Protein AF-C7QBW1-F1 (afdb_monomer)

Secondary structure (DSSP, 8-state):
--HHHHHHHHHHHHHHHHHHHHHHHHHHHHHHHHHHHHHT---SHHHH-HHHHHHHHHHHHHHHHHTT--HHHHHHHHHHHHHHHHHHHHHHHHHHHHHHHHHHHHHHGGG--------------------------------------SSSSSSSTTS--PPP-

Nearest PDB structures (foldseek):
  3hgw-assembly1_D  TM=8.626E-01  e=4.747E-04  Pseudomonas aeruginosa
  2h9d-assembly2_D  TM=9.085E-01  e=1.008E-03  Pseudomonas aeruginosa PAO1
  3hgx-assembly1_B  TM=9.293E-01  e=1.379E-03  Pseudomonas aeruginosa
  3rem-assembly1_B  TM=8.664E-01  e=1.295E-03  Pseudomonas aeruginosa
  3ret-assembly1_A  TM=9.225E-01  e=1.773E-03  Pseudomonas aeruginosa

Solvent-accessible surface area (backbone atoms only — not comparable to full-atom values): 10706 Å² total; per-residue (Å²): 132,52,74,69,57,53,50,53,53,53,53,53,49,54,52,48,57,51,49,50,54,51,51,52,52,52,51,52,50,52,50,53,55,55,50,60,64,46,73,78,54,91,52,70,70,78,65,65,42,62,69,59,51,52,55,50,43,56,50,43,25,54,52,19,54,77,71,74,40,65,36,69,57,44,35,54,54,49,53,54,52,50,51,54,51,44,52,56,50,52,54,54,50,51,54,51,52,53,51,54,52,51,55,52,53,57,61,65,65,76,75,78,86,85,82,89,81,88,85,88,78,92,84,88,83,86,84,88,82,93,82,90,86,81,88,85,84,86,84,77,91,77,88,80,89,76,90,80,89,83,76,84,84,75,77,77,74,82,78,76,74,81,83,79,130

Mean predicted aligned error: 17.2 Å

Foldseek 3Di:
DDPVVVVVVVVVVVVVVVVVVVVVVVLVVVLVVLLVVLVPDLDLCVLPPPVVLVVVLVVQLVVCVVVVHHSVVSNVVSVVSSVVSSVVSVVVSVVVVVVVVVVVVVVVVVPDDDDDDDDDDDDDDDDDDDDDDDDDDDDDDDDDDDDDPPPPPPPPPPPDDDDDD

Structure (mmCIF, N/CA/C/O backbone):
data_AF-C7QBW1-F1
#
_entry.id   AF-C7QBW1-F1
#
loop_
_atom_site.group_PDB
_atom_site.id
_atom_site.type_symbol
_atom_site.label_atom_id
_atom_site.label_alt_id
_atom_site.label_comp_id
_atom_site.label_asym_id
_atom_site.label_entity_id
_atom_site.label_seq_id
_atom_site.pdbx_PDB_ins_code
_atom_site.Cartn_x
_atom_site.Cartn_y
_atom_site.Cartn_z
_atom_site.occupancy
_atom_site.B_iso_or_equiv
_atom_site.auth_seq_id
_atom_site.auth_comp_id
_atom_site.auth_asym_id
_atom_site.auth_atom_id
_atom_site.pdbx_PDB_model_num
ATOM 1 N N . MET A 1 1 ? -11.499 7.917 33.756 1.00 63.22 1 MET A N 1
ATOM 2 C CA . MET A 1 1 ? -11.485 6.743 32.867 1.00 63.22 1 MET A CA 1
ATOM 3 C C . MET A 1 1 ? -11.800 5.531 33.717 1.00 63.22 1 MET A C 1
ATOM 5 O O . MET A 1 1 ? -11.061 5.284 34.665 1.00 63.22 1 MET A O 1
ATOM 9 N N . THR A 1 2 ? -12.931 4.870 33.489 1.00 93.69 2 THR A N 1
ATOM 10 C CA . THR A 1 2 ? -13.335 3.712 34.310 1.00 93.69 2 THR A CA 1
ATOM 11 C C . THR A 1 2 ? -12.477 2.488 33.969 1.00 93.69 2 THR A C 1
ATOM 13 O O . THR A 1 2 ? -11.879 2.428 32.895 1.00 93.69 2 THR A O 1
ATOM 16 N N . GLU A 1 3 ? -12.397 1.496 34.859 1.00 88.00 3 GLU A N 1
ATOM 17 C CA . GLU A 1 3 ? -11.689 0.232 34.569 1.00 88.00 3 GLU A CA 1
ATOM 18 C C . GLU A 1 3 ? -12.270 -0.479 33.334 1.00 88.00 3 GLU A C 1
ATOM 20 O O . GLU A 1 3 ? -11.535 -1.026 32.517 1.00 88.00 3 GLU A O 1
ATOM 25 N N . GLN A 1 4 ? -13.588 -0.390 33.137 1.00 88.44 4 GLN A N 1
ATOM 26 C CA . GLN A 1 4 ? -14.275 -0.920 31.955 1.00 88.44 4 GLN A CA 1
ATOM 27 C C . GLN A 1 4 ? -13.861 -0.201 30.660 1.00 88.44 4 GLN A C 1
ATOM 29 O O . GLN A 1 4 ? -13.713 -0.829 29.615 1.00 88.44 4 GLN A O 1
ATOM 34 N N . GLU A 1 5 ? -13.648 1.115 30.720 1.00 91.31 5 GLU A N 1
ATOM 35 C CA . GLU A 1 5 ? -13.166 1.908 29.586 1.00 91.31 5 GLU A CA 1
ATOM 36 C C . GLU A 1 5 ? -11.709 1.566 29.241 1.00 91.31 5 GLU A C 1
ATOM 38 O O . GLU A 1 5 ? -11.368 1.428 28.068 1.00 91.31 5 GLU A O 1
ATOM 43 N N . GLN A 1 6 ? -10.870 1.338 30.258 1.00 91.56 6 GLN A N 1
ATOM 44 C CA . GLN A 1 6 ? -9.499 0.852 30.076 1.00 91.56 6 GLN A CA 1
ATOM 45 C C . GLN A 1 6 ? -9.459 -0.529 29.415 1.00 91.56 6 GLN A C 1
ATOM 47 O O . GLN A 1 6 ? -8.710 -0.715 28.455 1.00 91.56 6 GLN A O 1
ATOM 52 N N . ALA A 1 7 ? -10.288 -1.467 29.880 1.00 92.12 7 ALA A N 1
ATOM 53 C CA . ALA A 1 7 ? -10.386 -2.802 29.296 1.00 92.12 7 ALA A CA 1
ATOM 54 C C . ALA A 1 7 ? -10.811 -2.744 27.820 1.00 92.12 7 ALA A C 1
ATOM 56 O O . ALA A 1 7 ? -10.162 -3.339 26.964 1.00 92.12 7 ALA A O 1
ATOM 57 N N . ARG A 1 8 ? -11.820 -1.927 27.488 1.00 95.81 8 ARG A N 1
ATOM 58 C CA . ARG A 1 8 ? -12.278 -1.758 26.101 1.00 95.81 8 ARG A CA 1
ATOM 59 C C . ARG A 1 8 ? -11.190 -1.196 25.181 1.00 95.81 8 ARG A C 1
ATOM 61 O O . ARG A 1 8 ? -11.070 -1.640 24.042 1.00 95.81 8 ARG A O 1
ATOM 68 N N . ILE A 1 9 ? -10.399 -0.231 25.655 1.00 95.25 9 ILE A N 1
ATOM 69 C CA . ILE A 1 9 ? -9.271 0.319 24.885 1.00 95.25 9 ILE A CA 1
ATOM 70 C C . ILE A 1 9 ? -8.192 -0.749 24.669 1.00 95.25 9 ILE A C 1
ATOM 72 O O . ILE A 1 9 ? -7.621 -0.826 23.581 1.00 95.25 9 ILE A O 1
ATOM 76 N N . ALA A 1 10 ? -7.908 -1.574 25.680 1.00 95.12 10 ALA A N 1
ATOM 77 C CA . ALA A 1 10 ? -6.953 -2.671 25.552 1.00 95.12 10 ALA A CA 1
ATOM 78 C C . ALA A 1 10 ? -7.409 -3.697 24.500 1.00 95.12 10 ALA A C 1
ATOM 80 O O . ALA A 1 10 ? -6.627 -4.038 23.613 1.00 95.12 10 ALA A O 1
ATOM 81 N N . ASP A 1 11 ? -8.683 -4.094 24.519 1.00 95.44 11 ASP A N 1
ATOM 82 C CA . ASP A 1 11 ? -9.253 -5.011 23.524 1.00 95.44 11 ASP A CA 1
ATOM 83 C C . ASP A 1 11 ? -9.172 -4.433 22.104 1.00 95.44 11 ASP A C 1
ATOM 85 O O . ASP A 1 11 ? -8.790 -5.123 21.160 1.00 95.44 11 ASP A O 1
ATOM 89 N N . GLN A 1 12 ? -9.462 -3.139 21.939 1.00 96.69 12 GLN A N 1
ATOM 90 C CA . GLN A 1 12 ? -9.342 -2.467 20.642 1.00 96.69 12 GLN A CA 1
ATOM 91 C C . GLN A 1 12 ? -7.903 -2.445 20.116 1.00 96.69 12 GLN A C 1
ATOM 93 O O . GLN A 1 12 ? -7.701 -2.579 18.912 1.00 96.69 12 GLN A O 1
ATOM 98 N N . ARG A 1 13 ? -6.900 -2.312 20.990 1.00 96.06 13 ARG A N 1
ATOM 99 C CA . ARG A 1 13 ? -5.486 -2.384 20.586 1.00 96.06 13 ARG A CA 1
ATOM 100 C C . ARG A 1 13 ? -5.100 -3.780 20.113 1.00 96.06 13 ARG A C 1
ATOM 102 O O . ARG A 1 13 ? -4.459 -3.895 19.079 1.00 96.06 13 ARG A O 1
ATOM 109 N N . LEU A 1 14 ? -5.569 -4.827 20.790 1.00 97.44 14 LEU A N 1
ATOM 110 C CA . LEU A 1 14 ? -5.339 -6.205 20.346 1.00 97.44 14 LEU A CA 1
ATOM 111 C C . LEU A 1 14 ? -5.971 -6.484 18.976 1.00 97.44 14 LEU A C 1
ATOM 113 O O . LEU A 1 14 ? -5.393 -7.205 18.163 1.00 97.44 14 LEU A O 1
ATOM 117 N N . LEU A 1 15 ? -7.140 -5.895 18.706 1.00 97.44 15 LEU A N 1
ATOM 118 C CA . LEU 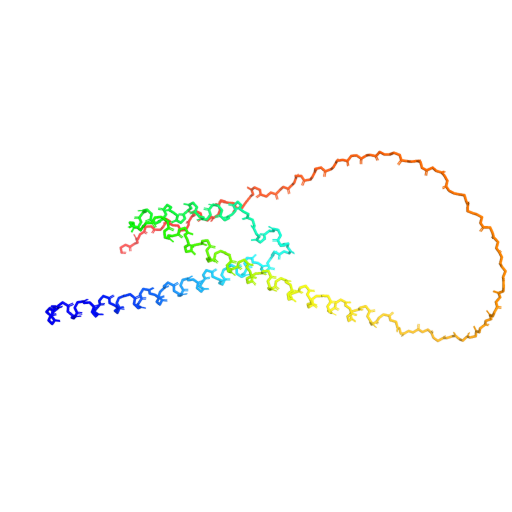A 1 15 ? -7.764 -5.965 17.384 1.00 97.44 15 LEU A CA 1
ATOM 119 C C . LEU A 1 15 ? -6.930 -5.242 16.316 1.00 97.44 15 LEU A C 1
ATOM 121 O O . LEU A 1 15 ? -6.809 -5.758 15.207 1.00 97.44 15 LEU A O 1
ATOM 125 N N . ILE A 1 16 ? -6.335 -4.088 16.637 1.00 97.06 16 ILE A N 1
ATOM 126 C CA . ILE A 1 16 ? -5.414 -3.381 15.730 1.00 97.06 16 ILE A CA 1
ATOM 127 C C . ILE A 1 16 ? -4.186 -4.246 15.439 1.00 97.06 16 ILE A C 1
ATOM 129 O O . ILE A 1 16 ? -3.870 -4.460 14.273 1.00 97.06 16 ILE A O 1
ATOM 133 N N . ASP A 1 17 ? -3.561 -4.826 16.465 1.00 97.88 17 ASP A N 1
ATOM 134 C CA . ASP A 1 17 ? -2.383 -5.682 16.290 1.00 97.88 17 ASP A CA 1
ATOM 135 C C . ASP A 1 17 ? -2.675 -6.882 15.370 1.00 97.88 17 ASP A C 1
ATOM 137 O O . ASP A 1 17 ? -1.821 -7.320 14.594 1.00 97.88 17 ASP A O 1
ATOM 141 N N . ASP A 1 18 ? -3.888 -7.440 15.441 1.00 98.12 18 ASP A N 1
ATOM 142 C CA . ASP A 1 18 ? -4.305 -8.524 14.553 1.00 98.12 18 ASP A CA 1
ATOM 143 C C . ASP A 1 18 ? -4.541 -8.068 13.109 1.00 98.12 18 ASP A C 1
ATOM 145 O O . ASP A 1 18 ? -4.119 -8.739 12.160 1.00 98.12 18 ASP A O 1
ATOM 149 N N . LEU A 1 19 ? -5.166 -6.903 12.931 1.00 97.94 19 LEU A N 1
ATOM 150 C CA . LEU A 1 19 ? -5.331 -6.290 11.616 1.00 97.94 19 LEU A CA 1
ATOM 151 C C . LEU A 1 19 ? -3.974 -5.995 10.974 1.00 97.94 19 LEU A C 1
ATOM 153 O O . LEU A 1 19 ? -3.781 -6.330 9.806 1.00 97.94 19 LEU A O 1
ATOM 157 N N . ASP A 1 20 ? -3.018 -5.472 11.736 1.00 97.75 20 ASP A N 1
ATOM 158 C CA . ASP A 1 20 ? -1.673 -5.174 11.249 1.00 97.75 20 ASP A CA 1
ATOM 159 C C . ASP A 1 20 ? -0.960 -6.441 10.766 1.00 97.75 20 ASP A C 1
ATOM 161 O O . ASP A 1 20 ? -0.392 -6.456 9.670 1.00 97.75 20 ASP A O 1
ATOM 165 N N . ARG A 1 21 ? -1.067 -7.556 11.504 1.00 98.00 21 ARG A N 1
ATOM 166 C CA . ARG A 1 21 ? -0.535 -8.854 11.047 1.00 98.00 21 ARG A CA 1
ATOM 167 C C . ARG A 1 21 ? -1.118 -9.269 9.697 1.00 98.00 21 ARG A C 1
ATOM 169 O O . ARG A 1 21 ? -0.382 -9.713 8.813 1.00 98.00 21 ARG A O 1
ATOM 176 N N . ARG A 1 22 ? -2.431 -9.116 9.519 1.00 98.25 22 ARG A N 1
ATOM 177 C CA . ARG A 1 22 ? -3.123 -9.467 8.269 1.00 98.25 22 ARG A CA 1
ATOM 178 C C . ARG A 1 22 ? -2.736 -8.538 7.121 1.00 98.25 22 ARG A C 1
ATOM 180 O O . ARG A 1 22 ? -2.512 -9.017 6.010 1.00 98.25 22 ARG A O 1
ATOM 187 N N . ILE A 1 23 ? -2.608 -7.238 7.383 1.00 96.38 23 ILE A N 1
ATOM 188 C CA . ILE A 1 23 ? -2.154 -6.247 6.401 1.00 96.38 23 ILE A CA 1
ATOM 189 C C . ILE A 1 23 ? -0.750 -6.610 5.914 1.00 96.38 23 ILE A C 1
ATOM 191 O O . ILE A 1 23 ? -0.531 -6.712 4.708 1.00 96.38 23 ILE A O 1
ATOM 195 N N . ILE A 1 24 ? 0.186 -6.884 6.827 1.00 97.75 24 ILE A N 1
ATOM 196 C CA . ILE A 1 24 ? 1.557 -7.258 6.460 1.00 97.75 24 ILE A CA 1
ATOM 197 C C . ILE A 1 24 ? 1.593 -8.563 5.656 1.00 97.75 24 ILE A C 1
ATOM 199 O O . ILE A 1 24 ? 2.317 -8.640 4.662 1.00 97.75 24 ILE A O 1
ATOM 203 N N . ALA A 1 25 ? 0.785 -9.565 6.015 1.00 97.50 25 ALA A N 1
ATOM 204 C CA . ALA A 1 25 ? 0.692 -10.808 5.248 1.00 97.50 25 ALA A CA 1
ATOM 205 C C . ALA A 1 25 ? 0.227 -10.567 3.797 1.00 97.50 25 ALA A C 1
ATOM 207 O O . ALA A 1 25 ? 0.858 -11.056 2.856 1.00 97.50 25 ALA A O 1
ATOM 208 N N . LEU A 1 26 ? -0.815 -9.752 3.603 1.00 97.25 26 LEU A N 1
ATOM 209 C CA . LEU A 1 26 ? -1.327 -9.393 2.275 1.00 97.25 26 LEU A CA 1
ATOM 210 C C . LEU A 1 26 ? -0.317 -8.565 1.467 1.00 97.25 26 LEU A C 1
ATOM 212 O O . LEU A 1 26 ? -0.142 -8.777 0.265 1.00 97.25 26 LEU A O 1
ATOM 216 N N . LEU A 1 27 ? 0.393 -7.637 2.114 1.00 95.25 27 LEU A N 1
ATOM 217 C CA . LEU A 1 27 ? 1.446 -6.853 1.465 1.00 95.25 27 LEU A CA 1
ATOM 218 C C . LEU A 1 27 ? 2.624 -7.734 1.030 1.00 95.25 27 LEU A C 1
ATOM 220 O O . LEU A 1 27 ? 3.169 -7.537 -0.061 1.00 95.25 27 LEU A O 1
ATOM 224 N N . ALA A 1 28 ? 2.994 -8.734 1.831 1.00 95.44 28 ALA A N 1
ATOM 225 C CA . ALA A 1 28 ? 4.025 -9.705 1.474 1.00 95.44 28 ALA A CA 1
ATOM 226 C C . ALA A 1 28 ? 3.612 -10.560 0.262 1.00 95.44 28 ALA A C 1
ATOM 228 O O . ALA A 1 28 ? 4.419 -10.780 -0.647 1.00 95.44 28 ALA A O 1
ATOM 229 N N . GLU A 1 29 ? 2.351 -10.995 0.203 1.00 96.06 29 GLU A N 1
ATOM 230 C CA . GLU A 1 29 ? 1.799 -11.708 -0.953 1.00 96.06 29 GLU A CA 1
ATOM 231 C C . GLU A 1 29 ? 1.816 -10.836 -2.214 1.00 96.06 29 GLU A C 1
ATOM 233 O O . GLU A 1 29 ? 2.371 -11.236 -3.243 1.00 96.06 29 GLU A O 1
ATOM 238 N N . ARG A 1 30 ? 1.316 -9.597 -2.119 1.00 94.06 30 ARG A N 1
ATOM 239 C CA . ARG A 1 30 ? 1.365 -8.622 -3.218 1.00 94.06 30 ARG A CA 1
ATOM 240 C C . ARG A 1 30 ? 2.795 -8.423 -3.717 1.00 94.06 30 ARG A C 1
ATOM 242 O O . ARG A 1 30 ? 3.033 -8.423 -4.923 1.00 94.06 30 ARG A O 1
ATOM 249 N N . THR A 1 31 ? 3.755 -8.298 -2.803 1.00 92.38 31 THR A N 1
ATOM 250 C CA . THR A 1 31 ? 5.182 -8.141 -3.124 1.00 92.38 31 THR A CA 1
ATOM 251 C C . THR A 1 31 ? 5.721 -9.345 -3.896 1.00 92.38 31 THR A C 1
ATOM 253 O O . THR A 1 31 ? 6.441 -9.176 -4.882 1.00 92.38 31 THR A O 1
ATOM 256 N N . ARG A 1 32 ? 5.347 -10.570 -3.506 1.00 91.56 32 ARG A N 1
ATOM 257 C CA . ARG A 1 32 ? 5.709 -11.795 -4.235 1.00 91.56 32 ARG A CA 1
ATOM 258 C C . ARG A 1 32 ? 5.191 -11.787 -5.671 1.00 91.56 32 ARG A C 1
ATOM 260 O O . ARG A 1 32 ? 5.976 -12.037 -6.582 1.00 91.56 32 ARG A O 1
ATOM 267 N N . VAL A 1 33 ? 3.919 -11.451 -5.882 1.00 88.06 33 VAL A N 1
ATOM 268 C CA . VAL A 1 33 ? 3.326 -11.371 -7.231 1.00 88.06 33 VAL A CA 1
ATOM 269 C C . VAL A 1 33 ? 4.057 -10.330 -8.081 1.00 88.06 33 VAL A C 1
ATOM 271 O O . VAL A 1 33 ? 4.452 -10.595 -9.214 1.00 88.06 33 VAL A O 1
ATOM 274 N N . VAL A 1 34 ? 4.308 -9.155 -7.504 1.00 86.44 34 VAL A N 1
ATOM 275 C CA . VAL A 1 34 ? 5.015 -8.044 -8.153 1.00 86.44 34 VAL A CA 1
ATOM 276 C C . VAL A 1 34 ? 6.440 -8.434 -8.573 1.00 86.44 34 VAL A C 1
ATOM 278 O O . VAL A 1 34 ? 6.893 -8.024 -9.643 1.00 86.44 34 VAL A O 1
ATOM 281 N N . ARG A 1 35 ? 7.130 -9.271 -7.788 1.00 84.06 35 ARG A N 1
ATOM 282 C CA . ARG A 1 35 ? 8.448 -9.816 -8.149 1.00 84.06 35 ARG A CA 1
ATOM 283 C C . ARG A 1 35 ? 8.389 -10.739 -9.366 1.00 84.06 35 ARG A C 1
ATOM 285 O O . ARG A 1 35 ? 9.198 -10.560 -10.273 1.00 84.06 35 ARG A O 1
ATOM 292 N N . VAL A 1 36 ? 7.436 -11.670 -9.410 1.00 82.31 36 VAL A N 1
ATOM 293 C CA . VAL A 1 36 ? 7.264 -12.595 -10.548 1.00 82.31 36 VAL A CA 1
ATOM 294 C C . VAL A 1 36 ? 6.977 -11.816 -11.833 1.00 82.31 36 VAL A C 1
ATOM 296 O O . VAL A 1 36 ? 7.598 -12.058 -12.864 1.00 82.31 36 VAL A O 1
ATOM 299 N N . LEU A 1 37 ? 6.119 -10.792 -11.762 1.00 76.56 37 LEU A N 1
ATOM 300 C CA . LEU A 1 37 ? 5.834 -9.926 -12.912 1.00 76.56 37 LEU A CA 1
ATOM 301 C C . LEU A 1 37 ? 7.083 -9.202 -13.443 1.00 76.56 37 LEU A C 1
ATOM 303 O O . LEU A 1 37 ? 7.162 -8.919 -14.636 1.00 76.56 37 LEU A O 1
ATOM 307 N N . THR A 1 38 ? 8.067 -8.906 -12.589 1.00 70.69 38 THR A N 1
ATOM 308 C CA . THR A 1 38 ? 9.343 -8.308 -13.026 1.00 70.69 38 THR A CA 1
ATOM 309 C C . THR A 1 38 ? 10.387 -9.276 -13.528 1.00 70.69 38 THR A C 1
ATOM 311 O O . THR A 1 38 ? 11.304 -8.845 -14.228 1.00 70.69 38 THR A O 1
ATOM 314 N N . GLU A 1 39 ? 10.272 -10.565 -13.225 1.00 68.56 39 GLU A N 1
ATOM 315 C CA . GLU A 1 39 ? 11.211 -11.552 -13.761 1.00 68.56 39 GLU A CA 1
ATOM 316 C C . GLU A 1 39 ? 11.163 -11.564 -15.296 1.00 68.56 39 GLU A C 1
ATOM 318 O O . GLU A 1 39 ? 12.216 -11.641 -15.929 1.00 68.56 39 GLU A O 1
ATOM 323 N N . ASN A 1 40 ? 9.987 -11.288 -15.870 1.00 66.12 40 ASN A N 1
ATOM 324 C CA . ASN A 1 40 ? 9.738 -11.221 -17.311 1.00 66.12 40 ASN A CA 1
ATOM 325 C C . ASN A 1 40 ? 10.012 -9.845 -17.956 1.00 66.12 40 ASN A C 1
ATOM 327 O O . ASN A 1 40 ? 10.031 -9.736 -19.184 1.00 66.12 40 ASN A O 1
ATOM 331 N N . LYS A 1 41 ? 10.238 -8.784 -17.166 1.00 65.69 41 LYS A N 1
ATOM 332 C CA . LYS A 1 41 ? 10.483 -7.423 -17.678 1.00 65.69 41 LYS A CA 1
ATOM 333 C C . LYS A 1 41 ? 11.984 -7.151 -17.814 1.00 65.69 41 LYS A C 1
ATOM 335 O O . LYS A 1 41 ? 12.740 -7.318 -16.857 1.00 65.69 41 LYS A O 1
ATOM 340 N N . ARG A 1 42 ? 12.409 -6.713 -19.006 1.00 60.34 42 ARG A N 1
ATOM 341 C CA . ARG A 1 42 ? 13.812 -6.376 -19.339 1.00 60.34 42 ARG A CA 1
ATOM 342 C C . ARG A 1 42 ? 14.118 -4.871 -19.306 1.00 60.34 42 ARG A C 1
ATOM 344 O O . ARG A 1 42 ? 15.291 -4.494 -19.263 1.00 60.34 42 ARG A O 1
ATOM 351 N N . ASP A 1 43 ? 13.083 -4.033 -19.292 1.00 61.09 43 ASP A N 1
ATOM 352 C CA . ASP A 1 43 ? 13.191 -2.580 -19.427 1.00 61.09 43 ASP A CA 1
ATOM 353 C C . ASP A 1 43 ? 12.722 -1.841 -18.161 1.00 61.09 43 ASP A C 1
ATOM 355 O O . ASP A 1 43 ? 11.682 -2.170 -17.586 1.00 61.09 43 ASP A O 1
ATOM 359 N N . GLU A 1 44 ? 13.489 -0.835 -17.739 1.00 60.69 44 GLU A N 1
ATOM 360 C CA . GLU A 1 44 ? 13.204 0.020 -16.579 1.00 60.69 44 GLU A CA 1
ATOM 361 C C . GLU A 1 44 ? 11.993 0.924 -16.817 1.00 60.69 44 GLU A C 1
ATOM 363 O O . GLU A 1 44 ? 11.211 1.170 -15.893 1.00 60.69 44 GLU A O 1
ATOM 368 N N . ALA A 1 45 ? 11.785 1.372 -18.061 1.00 60.09 45 ALA A N 1
ATOM 369 C CA . ALA A 1 45 ? 10.633 2.197 -18.424 1.00 60.09 45 ALA A CA 1
ATOM 370 C C . ALA A 1 45 ? 9.306 1.448 -18.194 1.00 60.09 45 ALA A C 1
ATOM 372 O O . ALA A 1 45 ? 8.330 2.018 -17.703 1.00 60.09 45 ALA A O 1
ATOM 373 N N . ALA A 1 46 ? 9.301 0.131 -18.427 1.00 60.84 46 ALA A N 1
ATOM 374 C CA . ALA A 1 46 ? 8.152 -0.742 -18.185 1.00 60.84 46 ALA A CA 1
ATOM 375 C C . ALA A 1 46 ? 7.876 -1.017 -16.690 1.00 60.84 46 ALA A C 1
ATOM 377 O O . ALA A 1 46 ? 6.821 -1.568 -16.345 1.00 60.84 46 ALA A O 1
ATOM 378 N N . VAL A 1 47 ? 8.812 -0.673 -15.796 1.00 63.06 47 VAL A N 1
ATOM 379 C CA . VAL A 1 47 ? 8.658 -0.791 -14.335 1.00 63.06 47 VAL A CA 1
ATOM 380 C C . VAL A 1 47 ? 8.013 0.472 -13.755 1.00 63.06 47 VAL A C 1
ATOM 382 O O . VAL A 1 47 ? 7.155 0.363 -12.885 1.00 63.06 47 VAL A O 1
ATOM 385 N N . ARG A 1 48 ? 8.343 1.659 -14.283 1.00 67.31 48 ARG A N 1
ATOM 386 C CA . ARG A 1 48 ? 7.878 2.957 -13.754 1.00 67.31 48 ARG A CA 1
ATOM 387 C C . ARG A 1 48 ? 6.530 3.460 -14.289 1.00 67.31 48 ARG A C 1
ATOM 389 O O . ARG A 1 48 ? 6.095 4.513 -13.841 1.00 67.31 48 ARG A O 1
ATOM 396 N N . SER A 1 49 ? 5.895 2.748 -15.226 1.00 76.81 49 SER A N 1
ATOM 397 C CA . SER A 1 49 ? 4.667 3.148 -15.952 1.00 76.81 49 SER A CA 1
ATOM 398 C C . SER A 1 49 ? 3.710 4.062 -15.145 1.00 76.81 49 SER A C 1
ATOM 400 O O . SER A 1 49 ? 2.959 3.564 -14.298 1.00 76.81 49 SER A O 1
ATOM 402 N N . PRO A 1 50 ? 3.704 5.386 -15.413 1.00 81.25 50 PRO A N 1
ATOM 403 C CA . PRO A 1 50 ? 2.868 6.354 -14.696 1.00 81.25 50 PRO A CA 1
ATOM 404 C C . PRO A 1 50 ? 1.371 6.063 -14.830 1.00 81.25 50 PRO A C 1
ATOM 406 O O . PRO A 1 50 ? 0.630 6.159 -13.850 1.00 81.25 50 PRO A O 1
ATOM 409 N N . ASP A 1 51 ? 0.943 5.614 -16.011 1.00 85.06 51 ASP A N 1
ATOM 410 C CA . ASP A 1 51 ? -0.452 5.263 -16.293 1.00 85.06 51 ASP A CA 1
ATOM 411 C C . ASP A 1 51 ? -0.931 4.114 -15.404 1.00 85.06 51 ASP A C 1
ATOM 413 O O . ASP A 1 51 ? -2.037 4.143 -14.857 1.00 85.06 51 ASP A O 1
ATOM 417 N N . ARG A 1 52 ? -0.067 3.115 -15.166 1.00 84.88 52 ARG A N 1
ATOM 418 C CA . ARG A 1 52 ? -0.384 2.014 -14.253 1.00 84.88 52 ARG A CA 1
ATOM 419 C C . ARG A 1 52 ? -0.521 2.502 -12.814 1.00 84.88 52 ARG A C 1
ATOM 421 O O . ARG A 1 52 ? -1.401 2.017 -12.103 1.00 84.88 52 ARG A O 1
ATOM 428 N N . VAL A 1 53 ? 0.317 3.442 -12.376 1.00 87.81 53 VAL A N 1
ATOM 429 C CA . VAL A 1 53 ? 0.211 4.032 -11.033 1.00 87.81 53 VAL A CA 1
ATOM 430 C C . VAL A 1 53 ? -1.106 4.787 -10.888 1.00 87.81 53 VAL A C 1
ATOM 432 O O . VAL A 1 53 ? -1.831 4.546 -9.924 1.00 87.81 53 VAL A O 1
ATOM 435 N N . ALA A 1 54 ? -1.461 5.627 -11.864 1.00 90.44 54 ALA A N 1
ATOM 436 C CA . ALA A 1 54 ? -2.722 6.365 -11.868 1.00 90.44 54 ALA A CA 1
ATOM 437 C C . ALA A 1 54 ? -3.939 5.425 -11.809 1.00 90.44 54 ALA A C 1
ATOM 439 O O . ALA A 1 54 ? -4.828 5.619 -10.979 1.00 90.44 54 ALA A O 1
ATOM 440 N N . ALA A 1 55 ? -3.941 4.352 -12.609 1.00 92.50 55 ALA A N 1
ATOM 441 C CA . ALA A 1 55 ? -5.012 3.357 -12.612 1.00 92.50 55 ALA A CA 1
ATOM 442 C C . ALA A 1 55 ? -5.140 2.606 -11.274 1.00 92.50 55 ALA A C 1
ATOM 444 O O . ALA A 1 55 ? -6.251 2.353 -10.803 1.00 92.50 55 ALA A O 1
ATOM 445 N N . VAL A 1 56 ? -4.017 2.251 -10.635 1.00 93.19 56 VAL A N 1
ATOM 446 C CA . VAL A 1 56 ? -4.036 1.610 -9.310 1.00 93.19 56 VAL A CA 1
ATOM 447 C C . VAL A 1 56 ? -4.546 2.584 -8.251 1.00 93.19 56 VAL A C 1
ATOM 449 O O . VAL A 1 56 ? -5.407 2.197 -7.466 1.00 93.19 56 VAL A O 1
ATOM 452 N N . VAL A 1 57 ? -4.079 3.837 -8.253 1.00 94.06 57 VAL A N 1
ATOM 453 C CA . VAL A 1 57 ? -4.524 4.872 -7.307 1.00 94.06 57 VAL A CA 1
ATOM 454 C C . VAL A 1 57 ? -6.028 5.125 -7.430 1.00 94.06 57 VAL A C 1
ATOM 456 O O . VAL A 1 57 ? -6.728 5.137 -6.420 1.00 94.06 57 VAL A O 1
ATOM 459 N N . ALA A 1 58 ? -6.555 5.256 -8.649 1.00 96.19 58 ALA A N 1
ATOM 460 C CA . ALA A 1 58 ? -7.990 5.424 -8.868 1.00 96.19 58 ALA A CA 1
ATOM 461 C C . ALA A 1 58 ? -8.798 4.244 -8.300 1.00 96.19 58 ALA A C 1
ATOM 463 O O . ALA A 1 58 ? -9.789 4.442 -7.598 1.00 96.19 58 ALA A O 1
ATOM 464 N N . ARG A 1 59 ? -8.332 3.011 -8.535 1.00 96.38 59 ARG A N 1
ATOM 465 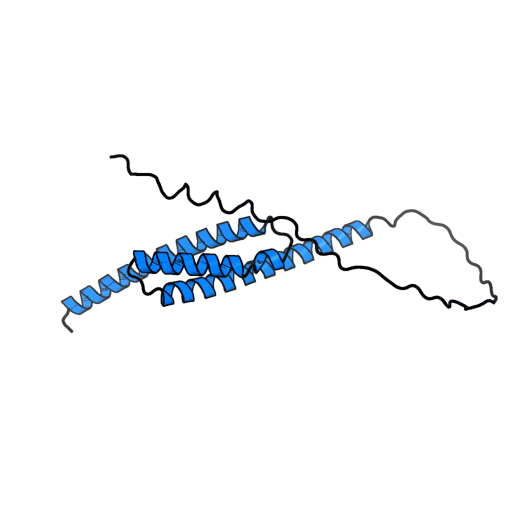C CA . ARG A 1 59 ? -8.997 1.799 -8.040 1.00 96.38 59 ARG A CA 1
ATOM 466 C C . ARG A 1 59 ? -9.021 1.721 -6.516 1.00 96.38 59 ARG A C 1
ATOM 468 O O . ARG A 1 59 ? -10.053 1.392 -5.944 1.00 96.38 59 ARG A O 1
ATOM 475 N N . VAL A 1 60 ? -7.906 2.009 -5.848 1.00 96.19 60 VAL A N 1
ATOM 476 C CA . VAL A 1 60 ? -7.835 1.896 -4.379 1.00 96.19 60 VAL A CA 1
ATOM 477 C C . VAL A 1 60 ? -8.612 2.999 -3.678 1.00 96.19 60 VAL A C 1
ATOM 479 O O . VAL A 1 60 ? -9.147 2.759 -2.603 1.00 96.19 60 VAL A O 1
ATOM 482 N N . ARG A 1 61 ? -8.731 4.179 -4.298 1.00 97.44 61 ARG A N 1
ATOM 483 C CA . ARG A 1 61 ? -9.627 5.232 -3.816 1.00 97.44 61 ARG A CA 1
ATOM 484 C C . ARG A 1 61 ? -11.083 4.771 -3.846 1.00 97.44 61 ARG A C 1
ATOM 486 O O . ARG A 1 61 ? -11.754 4.900 -2.833 1.00 97.44 61 ARG A O 1
ATOM 493 N N . ALA A 1 62 ? -11.533 4.168 -4.948 1.00 97.50 62 ALA A N 1
ATOM 494 C CA . ALA A 1 62 ? -12.889 3.623 -5.047 1.00 97.50 62 ALA A CA 1
ATOM 495 C C . ALA A 1 62 ? -13.150 2.506 -4.017 1.00 97.50 62 ALA A C 1
ATOM 497 O O . ALA A 1 62 ? -14.174 2.518 -3.341 1.00 97.50 62 ALA A O 1
ATOM 498 N N . LEU A 1 63 ? -12.193 1.587 -3.829 1.00 96.75 63 LEU A N 1
ATOM 499 C CA . LEU A 1 63 ? -12.291 0.542 -2.798 1.00 96.75 63 LEU A CA 1
ATOM 500 C C . LEU A 1 63 ? -12.341 1.127 -1.378 1.00 96.75 63 LEU A C 1
ATOM 502 O O . LEU A 1 63 ? -13.040 0.606 -0.515 1.00 96.75 63 LEU A O 1
ATOM 506 N N . ALA A 1 64 ? -11.607 2.211 -1.117 1.00 96.56 64 ALA A N 1
ATOM 507 C CA . ALA A 1 64 ? -11.657 2.884 0.175 1.00 96.56 64 ALA A CA 1
ATOM 508 C C . ALA A 1 64 ? -13.053 3.455 0.452 1.00 96.56 64 ALA A C 1
ATOM 510 O O . ALA A 1 64 ? -13.580 3.251 1.543 1.00 96.56 64 ALA A O 1
ATOM 511 N N . GLU A 1 65 ? -13.674 4.095 -0.544 1.00 96.75 65 GLU A N 1
ATOM 512 C CA . GLU A 1 65 ? -15.047 4.605 -0.436 1.00 96.75 65 GLU A CA 1
ATOM 513 C C . GLU A 1 65 ? -16.045 3.477 -0.146 1.00 96.75 65 GLU A C 1
ATOM 515 O O . GLU A 1 65 ? -16.855 3.606 0.771 1.00 96.75 65 GLU A O 1
ATOM 520 N N . GLU A 1 66 ? -15.937 2.346 -0.851 1.00 97.12 66 GLU A N 1
ATOM 521 C CA . GLU A 1 66 ? -16.781 1.160 -0.642 1.00 97.12 66 GLU A CA 1
ATOM 522 C C . GLU A 1 66 ? -16.684 0.610 0.791 1.00 97.12 66 GLU A C 1
ATOM 524 O O . GLU A 1 66 ? -17.685 0.211 1.387 1.00 97.12 66 GLU A O 1
ATOM 529 N N . HIS A 1 67 ? -15.487 0.636 1.376 1.00 95.19 67 HIS A N 1
ATOM 530 C CA . HIS A 1 67 ? -15.238 0.158 2.736 1.00 95.19 67 HIS A CA 1
ATOM 531 C C . HIS A 1 67 ? -15.404 1.234 3.826 1.00 95.19 67 HIS A C 1
ATOM 533 O O . HIS A 1 67 ? -15.111 0.966 4.992 1.00 95.19 67 HIS A O 1
ATOM 539 N N . GLY A 1 68 ? -15.863 2.445 3.486 1.00 95.00 68 GLY A N 1
ATOM 540 C CA . GLY A 1 68 ? -16.037 3.543 4.446 1.00 95.00 68 GLY A CA 1
ATOM 541 C C . GLY A 1 68 ? -14.722 4.126 4.984 1.00 95.00 68 GLY A C 1
ATOM 542 O O . GLY A 1 68 ? -14.704 4.776 6.030 1.00 95.00 68 GLY A O 1
ATOM 543 N N . MET A 1 69 ? -13.612 3.895 4.283 1.00 95.12 69 MET A N 1
ATOM 544 C CA . MET A 1 69 ? -12.291 4.431 4.590 1.00 95.12 69 MET A CA 1
ATOM 545 C C . MET A 1 69 ? -12.060 5.747 3.827 1.00 95.12 69 MET A C 1
ATOM 547 O O . MET A 1 69 ? -12.350 5.827 2.634 1.00 95.12 69 MET A O 1
ATOM 551 N N . PRO A 1 70 ? -11.474 6.785 4.455 1.00 97.44 70 PRO A N 1
ATOM 552 C CA . PRO A 1 70 ? -11.114 8.011 3.750 1.00 97.44 70 PRO A CA 1
ATOM 553 C C . PRO A 1 70 ? -10.195 7.737 2.539 1.00 97.44 70 PRO A C 1
ATOM 555 O O . PRO A 1 70 ? -9.093 7.205 2.725 1.00 97.44 70 PRO A O 1
ATOM 558 N N . PRO A 1 71 ? -10.566 8.154 1.311 1.00 96.56 71 PRO A N 1
ATOM 559 C CA . PRO A 1 71 ? -9.820 7.800 0.093 1.00 96.56 71 PRO A CA 1
ATOM 560 C C . PRO A 1 71 ? -8.382 8.314 0.078 1.00 96.56 71 PRO A C 1
ATOM 562 O O . PRO A 1 71 ? -7.491 7.684 -0.487 1.00 96.56 71 PRO A O 1
ATOM 565 N N . ALA A 1 72 ? -8.148 9.455 0.732 1.00 95.88 72 ALA A N 1
ATOM 566 C CA . ALA A 1 72 ? -6.830 10.063 0.853 1.00 95.88 72 ALA A CA 1
ATOM 567 C C . ALA A 1 72 ? -5.833 9.163 1.601 1.00 95.88 72 ALA A C 1
ATOM 569 O O . ALA A 1 72 ? -4.658 9.136 1.245 1.00 95.88 72 ALA A O 1
ATOM 570 N N . ILE A 1 73 ? -6.297 8.397 2.599 1.00 96.12 73 ILE A N 1
ATOM 571 C CA . ILE A 1 73 ? -5.431 7.475 3.344 1.00 96.12 73 ILE A CA 1
ATOM 572 C C . ILE A 1 73 ? -5.011 6.327 2.424 1.00 96.12 73 ILE A C 1
ATOM 574 O O . ILE A 1 73 ? -3.823 6.041 2.307 1.00 96.12 73 ILE A O 1
ATOM 578 N N . ALA A 1 74 ? -5.966 5.721 1.712 1.00 95.06 74 ALA A N 1
ATOM 579 C CA . ALA A 1 74 ? -5.675 4.631 0.784 1.00 95.06 74 ALA A CA 1
ATOM 580 C C . ALA A 1 74 ? -4.726 5.074 -0.337 1.00 95.06 74 ALA A C 1
ATOM 582 O O . ALA A 1 74 ? -3.771 4.366 -0.652 1.00 95.06 74 ALA A O 1
ATOM 583 N N . GLU A 1 75 ? -4.942 6.264 -0.904 1.00 95.62 75 GLU A N 1
ATOM 584 C CA . GLU A 1 75 ? -4.042 6.836 -1.903 1.00 95.62 75 GLU A CA 1
ATOM 585 C C . GLU A 1 75 ? -2.619 7.012 -1.365 1.00 95.62 75 GLU A C 1
ATOM 587 O O . GLU A 1 75 ? -1.675 6.550 -2.008 1.00 95.62 75 GLU A O 1
ATOM 592 N N . ALA A 1 76 ? -2.453 7.645 -0.200 1.00 96.31 76 ALA A N 1
ATOM 593 C CA . ALA A 1 76 ? -1.135 7.882 0.384 1.00 96.31 76 ALA A CA 1
ATOM 594 C C . ALA A 1 76 ? -0.391 6.562 0.639 1.00 96.31 76 ALA A C 1
ATOM 596 O O . ALA A 1 76 ? 0.746 6.398 0.196 1.00 96.31 76 ALA A O 1
ATOM 597 N N . THR A 1 77 ? -1.061 5.584 1.256 1.00 95.44 77 THR A N 1
ATOM 598 C CA . THR A 1 77 ? -0.487 4.258 1.512 1.00 95.44 77 THR A CA 1
ATOM 599 C C . THR A 1 77 ? -0.063 3.565 0.218 1.00 95.44 77 THR A C 1
ATOM 601 O O . THR A 1 77 ? 1.042 3.028 0.134 1.00 95.44 77 THR A O 1
ATOM 604 N N . TYR A 1 78 ? -0.912 3.580 -0.813 1.00 94.62 78 TYR A N 1
ATOM 605 C CA . TYR A 1 78 ? -0.600 2.900 -2.069 1.00 94.62 78 TYR A CA 1
ATOM 606 C C . TYR A 1 78 ? 0.477 3.604 -2.886 1.00 94.62 78 TYR A C 1
ATOM 608 O O . TYR A 1 78 ? 1.251 2.912 -3.545 1.00 94.62 78 TYR A O 1
ATOM 616 N N . ARG A 1 79 ? 0.568 4.938 -2.848 1.00 93.12 79 ARG A N 1
ATOM 617 C CA . ARG A 1 79 ? 1.658 5.667 -3.510 1.00 93.12 79 ARG A CA 1
ATOM 618 C C . ARG A 1 79 ? 3.009 5.272 -2.926 1.00 93.12 79 ARG A C 1
ATOM 620 O O . ARG A 1 79 ? 3.868 4.838 -3.687 1.00 93.12 79 ARG A O 1
ATOM 627 N N . THR A 1 80 ? 3.149 5.309 -1.600 1.00 95.12 80 THR A N 1
ATOM 628 C CA . THR A 1 80 ? 4.379 4.873 -0.922 1.00 95.12 80 THR A CA 1
ATOM 629 C C . THR A 1 80 ? 4.682 3.403 -1.205 1.00 95.12 80 THR A C 1
ATOM 631 O O . THR A 1 80 ? 5.800 3.057 -1.571 1.00 95.12 80 THR A O 1
ATOM 634 N N . LEU A 1 81 ? 3.680 2.521 -1.130 1.00 93.31 81 LEU A N 1
ATOM 635 C CA . LEU A 1 81 ? 3.871 1.100 -1.423 1.00 93.31 81 LEU A CA 1
ATOM 636 C C . LEU A 1 81 ? 4.356 0.851 -2.861 1.00 93.31 81 LEU A C 1
ATOM 638 O O . LEU A 1 81 ? 5.198 -0.014 -3.095 1.00 93.31 81 LEU A O 1
ATOM 642 N N . ILE A 1 82 ? 3.789 1.557 -3.842 1.00 91.38 82 ILE A N 1
ATOM 643 C CA . ILE A 1 82 ? 4.188 1.435 -5.248 1.00 91.38 82 ILE A CA 1
ATOM 644 C C . ILE A 1 82 ? 5.612 1.951 -5.446 1.00 91.38 82 ILE A C 1
ATOM 646 O O . ILE A 1 82 ? 6.382 1.302 -6.152 1.00 91.38 82 ILE A O 1
ATOM 650 N N . GLU A 1 83 ? 5.961 3.078 -4.830 1.00 91.31 83 GLU A N 1
ATOM 651 C CA . GLU A 1 83 ? 7.301 3.656 -4.895 1.00 91.31 83 GLU A CA 1
ATOM 652 C C . GLU A 1 83 ? 8.357 2.681 -4.361 1.00 91.31 83 GLU A C 1
ATOM 654 O O . GLU A 1 83 ? 9.272 2.314 -5.100 1.00 91.31 83 GLU A O 1
ATOM 659 N N . GLU A 1 84 ? 8.174 2.160 -3.147 1.00 94.00 84 GLU A N 1
ATOM 660 C CA . GLU A 1 84 ? 9.109 1.213 -2.526 1.00 94.00 84 GLU A CA 1
ATOM 661 C C . GLU A 1 84 ? 9.272 -0.073 -3.347 1.00 94.00 84 GLU A C 1
ATOM 663 O O . GLU A 1 84 ? 10.382 -0.561 -3.578 1.00 94.00 84 GLU A O 1
ATOM 668 N N . LEU A 1 85 ? 8.170 -0.615 -3.873 1.00 90.44 85 LEU A N 1
ATOM 669 C CA . LEU A 1 85 ? 8.235 -1.804 -4.722 1.00 90.44 85 LEU A CA 1
ATOM 670 C C . LEU A 1 85 ? 8.913 -1.526 -6.063 1.00 90.44 85 LEU A C 1
ATOM 672 O O . LEU A 1 85 ? 9.636 -2.388 -6.559 1.00 90.44 85 LEU A O 1
ATOM 676 N N . THR A 1 86 ? 8.723 -0.334 -6.627 1.00 88.81 86 THR A N 1
ATOM 677 C CA . THR A 1 86 ? 9.416 0.100 -7.845 1.00 88.81 86 THR A CA 1
ATOM 678 C C . THR A 1 86 ? 10.921 0.168 -7.594 1.00 88.81 86 THR A C 1
ATOM 680 O O . THR A 1 86 ? 11.694 -0.375 -8.383 1.00 88.81 86 THR A O 1
ATOM 683 N N . GLN A 1 87 ? 11.357 0.757 -6.475 1.00 90.12 87 GLN A N 1
ATOM 684 C CA . GLN A 1 87 ? 12.778 0.812 -6.116 1.00 90.12 87 GLN A CA 1
ATOM 685 C C . GLN A 1 87 ? 13.372 -0.587 -5.925 1.00 90.12 87 GLN A C 1
ATOM 687 O O . GLN A 1 87 ? 14.396 -0.909 -6.528 1.00 90.12 87 GLN A O 1
ATOM 692 N N . MET A 1 88 ? 12.686 -1.462 -5.182 1.00 89.81 88 MET A N 1
ATOM 693 C CA . MET A 1 88 ? 13.090 -2.864 -5.017 1.00 89.81 88 MET A CA 1
ATOM 694 C C . MET A 1 88 ? 13.282 -3.573 -6.372 1.00 89.81 88 MET A C 1
ATOM 696 O O . MET A 1 88 ? 14.225 -4.348 -6.552 1.00 89.81 88 MET A O 1
ATOM 700 N N . GLN A 1 89 ? 12.389 -3.333 -7.334 1.00 87.81 89 GLN A N 1
ATOM 701 C CA . GLN A 1 89 ? 12.467 -3.929 -8.670 1.00 87.81 89 GLN A CA 1
ATOM 702 C C . GLN A 1 89 ? 13.649 -3.395 -9.486 1.00 87.81 89 GLN A C 1
ATOM 704 O O . GLN A 1 89 ? 14.313 -4.179 -10.167 1.00 87.81 89 GLN A O 1
ATOM 709 N N . LEU A 1 90 ? 13.928 -2.091 -9.409 1.00 87.25 90 LEU A N 1
ATOM 710 C CA . LEU A 1 90 ? 15.058 -1.466 -10.100 1.00 87.25 90 LEU A CA 1
ATOM 711 C C . LEU A 1 90 ? 16.399 -1.987 -9.573 1.00 87.25 90 LEU A C 1
ATOM 713 O O . LEU A 1 90 ? 17.254 -2.359 -10.376 1.00 87.25 90 LEU A O 1
ATOM 717 N N . VAL A 1 91 ? 16.551 -2.106 -8.247 1.00 87.75 91 VAL A N 1
ATOM 718 C CA . VAL A 1 91 ? 17.750 -2.693 -7.619 1.00 87.75 91 VAL A CA 1
ATOM 719 C C . VAL A 1 91 ? 17.984 -4.115 -8.134 1.00 87.75 91 VAL A C 1
ATOM 721 O O . VAL A 1 91 ? 19.061 -4.424 -8.640 1.00 87.75 91 VAL A O 1
ATOM 724 N N . ARG A 1 92 ? 16.946 -4.961 -8.126 1.00 85.88 92 ARG A N 1
ATOM 725 C CA . ARG A 1 92 ? 17.033 -6.332 -8.660 1.00 85.88 92 ARG A CA 1
ATOM 726 C C . ARG A 1 92 ? 17.402 -6.393 -10.138 1.00 85.88 92 ARG A C 1
ATOM 728 O O . ARG A 1 92 ? 18.092 -7.315 -10.569 1.00 85.88 92 ARG A O 1
ATOM 735 N N . LEU A 1 93 ? 16.888 -5.473 -10.952 1.00 84.25 93 LEU A N 1
ATOM 736 C CA . LEU A 1 93 ? 17.214 -5.438 -12.375 1.00 84.25 93 LEU A CA 1
ATOM 737 C C . LEU A 1 93 ? 18.680 -5.043 -12.593 1.00 84.25 93 LEU A C 1
ATOM 739 O O . LEU A 1 93 ? 19.341 -5.653 -13.435 1.00 84.25 93 LEU A O 1
ATOM 743 N N . ALA A 1 94 ? 19.194 -4.091 -11.811 1.00 84.94 94 ALA A N 1
ATOM 744 C CA . ALA A 1 94 ? 20.600 -3.702 -11.831 1.00 84.94 94 ALA A CA 1
ATOM 745 C C . ALA A 1 94 ? 21.520 -4.867 -11.424 1.00 84.94 94 ALA A C 1
ATOM 747 O O . ALA A 1 94 ? 22.472 -5.164 -12.144 1.00 84.94 94 ALA A O 1
ATOM 748 N N . GLU A 1 95 ? 21.190 -5.593 -10.349 1.00 85.38 95 GLU A N 1
ATOM 749 C CA . GLU A 1 95 ? 21.919 -6.798 -9.918 1.00 85.38 95 GLU A CA 1
ATOM 750 C C . GLU A 1 95 ? 21.961 -7.871 -11.018 1.00 85.38 95 GLU A C 1
ATOM 752 O O . GLU A 1 95 ? 23.023 -8.419 -11.317 1.00 85.38 95 GLU A O 1
ATOM 757 N N . ARG A 1 96 ? 20.829 -8.132 -11.692 1.00 83.00 96 ARG A N 1
ATOM 758 C CA . ARG A 1 96 ? 20.778 -9.085 -12.817 1.00 83.00 96 ARG A CA 1
ATOM 759 C C . ARG A 1 96 ? 21.632 -8.642 -14.002 1.00 83.00 96 ARG A C 1
ATOM 761 O O . ARG A 1 96 ? 22.283 -9.479 -14.620 1.00 83.00 96 ARG A O 1
ATOM 768 N N . ARG A 1 97 ? 21.632 -7.347 -14.335 1.00 78.94 97 ARG A N 1
ATOM 769 C CA . ARG A 1 97 ? 22.464 -6.814 -15.426 1.00 78.94 97 ARG A CA 1
ATOM 770 C C . ARG A 1 97 ? 23.952 -6.890 -15.092 1.00 78.94 97 ARG A C 1
ATOM 772 O O . ARG A 1 97 ? 24.733 -7.240 -15.970 1.00 78.94 97 ARG A O 1
ATOM 779 N N . ALA A 1 98 ? 24.335 -6.625 -13.843 1.00 79.69 98 ALA A N 1
ATOM 780 C CA . ALA A 1 98 ? 25.715 -6.775 -13.386 1.00 79.69 98 ALA A CA 1
ATOM 781 C C . ALA A 1 98 ? 26.186 -8.240 -13.461 1.00 79.69 98 ALA A C 1
ATOM 783 O O . ALA A 1 98 ? 27.277 -8.501 -13.962 1.00 79.69 98 ALA A O 1
ATOM 784 N N . GLY A 1 99 ? 25.341 -9.193 -13.046 1.00 75.94 99 GLY A N 1
ATOM 785 C CA . GLY A 1 99 ? 25.623 -10.629 -13.167 1.00 75.94 99 GLY A CA 1
ATOM 786 C C . GLY A 1 99 ? 25.748 -11.099 -14.620 1.00 75.94 99 GLY A C 1
ATOM 787 O O . GLY A 1 99 ? 26.741 -11.720 -14.980 1.00 75.94 99 GLY A O 1
ATOM 788 N N . ALA A 1 100 ? 24.806 -10.715 -15.489 1.00 70.81 100 ALA A N 1
ATOM 789 C CA . ALA A 1 100 ? 24.858 -11.059 -16.913 1.00 70.81 100 ALA A CA 1
ATOM 790 C C . ALA A 1 100 ? 26.074 -10.442 -17.636 1.00 70.81 100 ALA A C 1
ATOM 792 O O . ALA A 1 100 ? 26.637 -11.059 -18.539 1.00 70.81 100 ALA A O 1
ATOM 793 N N . GLY A 1 101 ? 26.497 -9.235 -17.240 1.00 63.31 101 GLY A N 1
ATOM 794 C CA . GLY A 1 101 ? 27.714 -8.602 -17.753 1.00 63.31 101 GLY A CA 1
ATOM 795 C C . GLY A 1 101 ? 28.994 -9.329 -17.327 1.00 63.31 101 GLY A C 1
ATOM 796 O O . GLY A 1 101 ? 29.920 -9.450 -18.129 1.00 63.31 101 GLY A O 1
ATOM 797 N N . ALA A 1 102 ? 29.035 -9.859 -16.100 1.00 60.81 102 ALA A N 1
ATOM 798 C CA . ALA A 1 102 ? 30.144 -10.678 -15.615 1.00 60.81 102 ALA A CA 1
ATOM 799 C C . ALA A 1 102 ? 30.222 -12.030 -16.349 1.00 60.81 102 ALA A C 1
ATOM 801 O O . ALA A 1 102 ? 31.299 -12.407 -16.808 1.00 60.81 102 ALA A O 1
ATOM 802 N N . ASP A 1 103 ? 29.089 -12.711 -16.552 1.00 57.28 103 ASP A N 1
ATOM 803 C CA . ASP A 1 103 ? 29.032 -13.979 -17.295 1.00 57.28 103 ASP A CA 1
ATOM 804 C C . ASP A 1 103 ? 29.454 -13.808 -18.768 1.00 57.28 103 ASP A C 1
ATOM 806 O O . ASP A 1 103 ? 30.192 -14.633 -19.316 1.00 57.28 103 ASP A O 1
ATOM 810 N N . ALA A 1 104 ? 29.059 -12.702 -19.411 1.00 57.59 104 ALA A N 1
ATOM 811 C CA . ALA A 1 104 ? 29.477 -12.378 -20.776 1.00 57.59 104 ALA A CA 1
ATOM 812 C C . ALA A 1 104 ? 30.989 -12.089 -20.887 1.00 57.59 104 ALA A C 1
ATOM 814 O O . ALA A 1 104 ? 31.627 -12.507 -21.856 1.00 57.59 104 ALA A O 1
ATOM 815 N N . ALA A 1 105 ? 31.585 -11.422 -19.892 1.00 57.03 105 ALA A N 1
ATOM 816 C CA . ALA A 1 105 ? 33.026 -11.164 -19.853 1.00 57.03 105 ALA A CA 1
ATOM 817 C C . ALA A 1 105 ? 33.851 -12.451 -19.651 1.00 57.03 105 ALA A C 1
ATOM 819 O O . ALA A 1 105 ? 34.915 -12.599 -20.252 1.00 57.03 105 ALA A O 1
ATOM 820 N N . VAL A 1 106 ? 33.344 -13.414 -18.870 1.00 58.31 106 VAL A N 1
ATOM 821 C CA . VAL A 1 106 ? 33.972 -14.739 -18.699 1.00 58.31 106 VAL A CA 1
ATOM 822 C C . VAL A 1 106 ? 33.891 -15.564 -19.991 1.00 58.31 106 VAL A C 1
ATOM 824 O O . VAL A 1 106 ? 34.861 -16.229 -20.355 1.00 58.31 106 VAL A O 1
ATOM 827 N N . GLY A 1 107 ? 32.787 -15.466 -20.742 1.00 55.53 107 GLY A N 1
ATOM 828 C CA . GLY A 1 107 ? 32.646 -16.102 -22.057 1.00 55.53 107 GLY A CA 1
ATOM 829 C C . GLY A 1 107 ? 33.578 -15.530 -23.135 1.00 55.53 107 GLY A C 1
ATOM 830 O O . GLY A 1 107 ? 34.092 -16.280 -23.964 1.00 55.53 107 GLY A O 1
ATOM 831 N N . ALA A 1 108 ? 33.861 -14.223 -23.101 1.00 56.56 108 ALA A N 1
ATOM 832 C CA . ALA A 1 108 ? 34.779 -13.572 -24.041 1.00 56.56 108 ALA A CA 1
ATOM 833 C C . ALA A 1 108 ? 36.266 -13.909 -23.784 1.00 56.56 108 ALA A C 1
ATOM 835 O O . ALA A 1 108 ? 37.082 -13.825 -24.701 1.00 56.56 108 ALA A O 1
ATOM 836 N N . GLY A 1 109 ? 36.623 -14.327 -22.563 1.00 50.88 109 GLY A N 1
ATOM 837 C CA . GLY A 1 109 ? 37.991 -14.711 -22.187 1.00 50.88 109 GLY A CA 1
ATOM 838 C C . GLY A 1 109 ? 38.417 -16.127 -22.604 1.00 50.88 109 GLY A C 1
ATOM 839 O O . GLY A 1 109 ? 39.609 -16.423 -22.604 1.00 50.88 109 GLY A O 1
ATOM 840 N N . ALA A 1 110 ? 37.484 -17.004 -22.993 1.00 51.69 110 ALA A N 1
ATOM 841 C CA . ALA A 1 110 ? 37.774 -18.403 -23.341 1.00 51.69 110 ALA A CA 1
ATOM 842 C C . ALA A 1 110 ? 38.099 -18.636 -24.837 1.00 51.69 110 ALA A C 1
ATOM 844 O O . ALA A 1 110 ? 38.309 -19.775 -25.251 1.00 51.69 110 ALA A O 1
ATOM 845 N N . GLY A 1 111 ? 38.149 -17.574 -25.652 1.00 47.72 111 GLY A N 1
ATOM 846 C CA . GLY A 1 111 ? 38.351 -17.637 -27.107 1.00 47.72 111 GLY A CA 1
ATOM 847 C C . GLY A 1 111 ? 39.743 -17.247 -27.623 1.00 47.72 111 GLY A C 1
ATOM 848 O O . GLY A 1 111 ? 39.896 -17.071 -28.828 1.00 47.72 111 GLY A O 1
ATOM 849 N N . ALA A 1 112 ? 40.755 -17.084 -26.765 1.00 49.97 112 ALA A N 1
ATOM 850 C CA . ALA A 1 112 ? 42.105 -16.685 -27.183 1.00 49.97 112 ALA A CA 1
ATOM 851 C C . ALA A 1 112 ? 43.165 -17.658 -26.646 1.00 49.97 112 ALA A C 1
ATOM 853 O O . ALA A 1 112 ? 43.812 -17.409 -25.633 1.00 49.97 112 ALA A O 1
ATOM 854 N N . GLY A 1 113 ? 43.337 -18.795 -27.323 1.00 47.12 113 GLY A N 1
ATOM 855 C CA . GLY A 1 113 ? 44.311 -19.799 -26.900 1.00 47.12 113 GLY A CA 1
ATOM 856 C C . GLY A 1 113 ? 44.604 -20.887 -27.926 1.00 47.12 113 GLY A C 1
ATOM 857 O O . GLY A 1 113 ? 44.410 -22.053 -27.615 1.00 47.12 113 GLY A O 1
ATOM 858 N N . ALA A 1 114 ? 45.079 -20.528 -29.124 1.00 44.91 114 ALA A N 1
ATOM 859 C CA . ALA A 1 114 ? 45.940 -21.392 -29.948 1.00 44.91 114 ALA A CA 1
ATOM 860 C C . ALA A 1 114 ? 46.531 -20.603 -31.130 1.00 44.91 114 ALA A C 1
ATOM 862 O O . ALA A 1 114 ? 45.820 -20.270 -32.073 1.00 44.91 114 ALA A O 1
ATOM 863 N N . GLY A 1 115 ? 47.837 -20.323 -31.093 1.00 37.56 115 GLY A N 1
ATOM 864 C CA . GLY A 1 115 ? 48.548 -19.712 -32.220 1.00 37.56 115 GLY A CA 1
ATOM 865 C C . GLY A 1 115 ? 49.904 -19.126 -31.841 1.00 37.56 115 GLY A C 1
ATOM 866 O O . GLY A 1 115 ? 50.067 -17.914 -31.803 1.00 37.56 115 GLY A O 1
ATOM 867 N N . ALA A 1 116 ? 50.868 -19.993 -31.534 1.00 42.59 116 ALA A N 1
ATOM 868 C CA . ALA A 1 116 ? 52.278 -19.636 -31.415 1.00 42.59 116 ALA A CA 1
ATOM 869 C C . ALA A 1 116 ? 52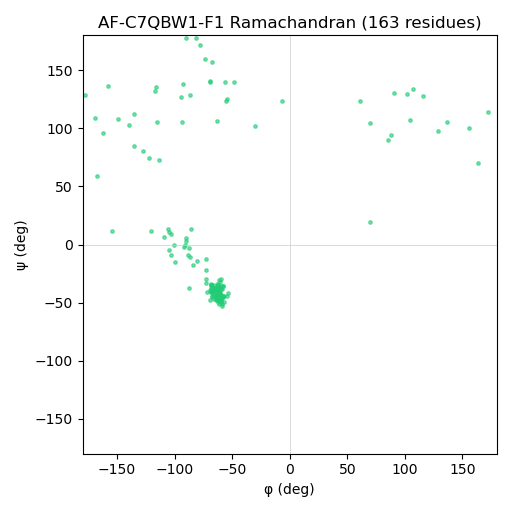.870 -19.287 -32.794 1.00 42.59 116 ALA A C 1
ATOM 871 O O . ALA A 1 116 ? 52.605 -19.989 -33.767 1.00 42.59 116 ALA A O 1
ATOM 872 N N . GLY A 1 117 ? 53.723 -18.262 -32.870 1.00 34.66 117 GLY A N 1
ATOM 873 C CA . GLY A 1 117 ? 54.510 -17.981 -34.073 1.00 34.66 117 GLY A CA 1
ATOM 874 C C . GLY A 1 117 ? 55.257 -16.655 -33.995 1.00 34.66 117 GLY A C 1
ATOM 875 O O . GLY A 1 117 ? 54.653 -15.597 -33.913 1.00 34.66 117 GLY A O 1
ATOM 876 N N . ALA A 1 118 ? 56.580 -16.749 -33.965 1.00 36.78 118 ALA A N 1
ATOM 877 C CA . ALA A 1 118 ? 57.532 -15.686 -33.693 1.00 36.78 118 ALA A CA 1
ATOM 878 C C . ALA A 1 118 ? 57.847 -14.770 -34.895 1.00 36.78 118 ALA A C 1
ATOM 880 O O . ALA A 1 118 ? 57.500 -15.068 -36.033 1.00 36.78 118 ALA A O 1
ATOM 881 N N . ALA A 1 119 ? 58.686 -13.775 -34.582 1.00 37.22 119 ALA A N 1
ATOM 882 C CA . ALA A 1 119 ? 59.620 -13.039 -35.440 1.00 37.22 119 ALA A CA 1
ATOM 883 C C . ALA A 1 119 ? 59.172 -11.647 -35.902 1.00 37.22 119 ALA A C 1
ATOM 885 O O . ALA A 1 119 ? 58.065 -11.425 -36.378 1.00 37.22 119 ALA A O 1
ATOM 886 N N . GLY A 1 120 ? 60.081 -10.696 -35.684 1.00 34.78 120 GLY A N 1
ATOM 887 C CA . GLY A 1 120 ? 59.866 -9.275 -35.892 1.00 34.78 120 GLY A CA 1
ATOM 888 C C . GLY A 1 120 ? 60.214 -8.795 -37.291 1.00 34.78 120 GLY A C 1
ATOM 889 O O . GLY A 1 120 ? 60.730 -9.546 -38.107 1.00 34.78 120 GLY A O 1
ATOM 890 N N . ALA A 1 121 ? 59.979 -7.508 -37.515 1.00 37.50 121 ALA A N 1
ATOM 891 C CA . ALA A 1 121 ? 60.806 -6.624 -38.324 1.00 37.50 121 ALA A CA 1
ATOM 892 C C . ALA A 1 121 ? 60.209 -5.216 -38.265 1.00 37.50 121 ALA A C 1
ATOM 894 O O . ALA A 1 121 ? 59.027 -5.003 -38.519 1.00 37.50 121 ALA A O 1
ATOM 895 N N . GLN A 1 122 ? 61.086 -4.277 -37.939 1.00 44.25 122 GLN A N 1
ATOM 896 C CA . GLN A 1 122 ? 61.013 -2.862 -38.264 1.00 44.25 122 GLN A CA 1
ATOM 897 C C . GLN A 1 122 ? 60.702 -2.664 -39.757 1.00 44.25 122 GLN A C 1
ATOM 899 O O . GLN A 1 122 ? 61.310 -3.342 -40.589 1.00 44.25 122 GLN A O 1
ATOM 904 N N . GLN A 1 123 ? 59.854 -1.691 -40.099 1.00 50.62 123 GLN A N 1
ATOM 905 C CA . GLN A 1 123 ? 59.975 -0.963 -41.363 1.00 50.62 123 GLN A CA 1
ATOM 906 C C . GLN A 1 123 ? 59.281 0.400 -41.316 1.00 50.62 123 GLN A C 1
ATOM 908 O O . GLN A 1 123 ? 58.189 0.559 -40.773 1.00 50.62 123 GLN A O 1
ATOM 913 N N . ASP A 1 124 ? 60.008 1.360 -41.875 1.00 34.97 124 ASP A N 1
ATOM 914 C CA . ASP A 1 124 ? 59.706 2.771 -42.040 1.00 34.97 124 ASP A CA 1
ATOM 915 C C . ASP A 1 124 ? 58.731 3.052 -43.201 1.00 34.97 124 ASP A C 1
ATOM 917 O O . ASP A 1 124 ? 58.506 2.210 -44.067 1.00 34.97 124 ASP A O 1
ATOM 921 N N . ALA A 1 125 ? 58.315 4.325 -43.254 1.00 42.16 125 ALA A N 1
ATOM 922 C CA . ALA A 1 125 ? 57.950 5.127 -44.432 1.00 42.16 125 ALA A CA 1
ATOM 923 C C . ALA A 1 125 ? 56.454 5.405 -44.723 1.00 42.16 125 ALA A C 1
ATOM 925 O O . ALA A 1 125 ? 55.710 4.586 -45.243 1.00 42.16 125 ALA A O 1
ATOM 926 N N . ALA A 1 126 ? 56.106 6.673 -44.455 1.00 37.94 126 ALA A N 1
ATOM 927 C CA . ALA A 1 126 ? 55.605 7.682 -45.400 1.00 37.94 126 ALA A CA 1
ATOM 928 C C . ALA A 1 126 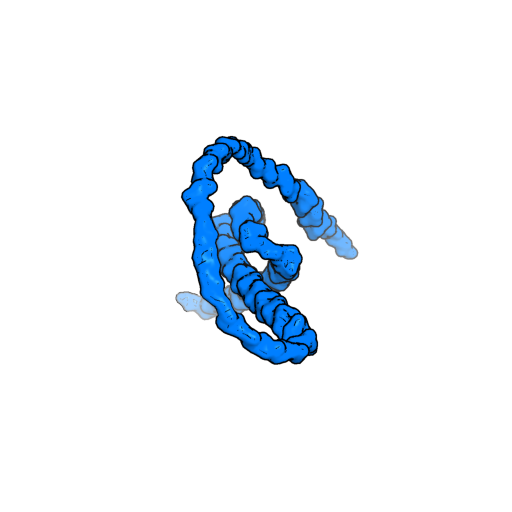? 54.289 7.472 -46.186 1.00 37.94 126 ALA A C 1
ATOM 930 O O . ALA A 1 126 ? 54.208 6.658 -47.096 1.00 37.94 126 ALA A O 1
ATOM 931 N N . GLY A 1 127 ? 53.382 8.448 -46.017 1.00 34.38 127 GLY A N 1
ATOM 932 C CA . GLY A 1 127 ? 52.868 9.230 -47.153 1.00 34.38 127 GLY A CA 1
ATOM 933 C C . GLY A 1 127 ? 51.373 9.123 -47.497 1.00 34.38 127 GLY A C 1
ATOM 934 O O . GLY A 1 127 ? 50.873 8.046 -47.784 1.00 34.38 127 GLY A O 1
ATOM 935 N N . GLY A 1 128 ? 50.724 10.295 -47.600 1.00 35.22 128 GLY A N 1
ATOM 936 C CA . GLY A 1 128 ? 49.430 10.531 -48.270 1.00 35.22 128 GLY A CA 1
ATOM 937 C C . GLY A 1 128 ? 48.222 10.383 -47.343 1.00 35.22 128 GLY A C 1
ATOM 938 O O . GLY A 1 128 ? 48.114 9.411 -46.617 1.00 35.22 128 GLY A O 1
ATOM 939 N N . GLY A 1 129 ? 47.254 11.287 -47.254 1.00 36.22 129 GLY A N 1
ATOM 940 C CA . GLY A 1 129 ? 46.829 12.396 -48.101 1.00 36.22 129 GLY A CA 1
ATOM 941 C C . GLY A 1 1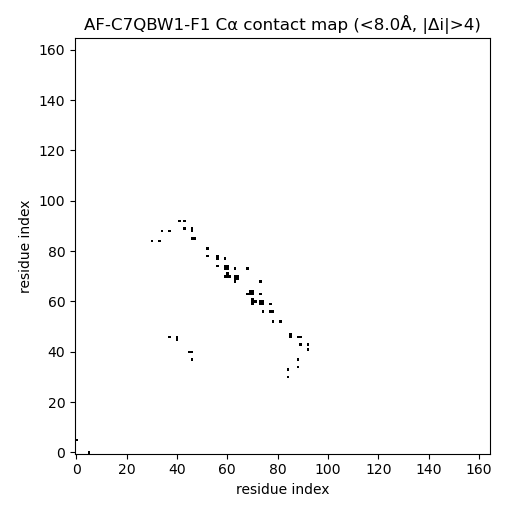29 ? 45.355 12.590 -47.741 1.00 36.22 129 GLY A C 1
ATOM 942 O O . GLY A 1 129 ? 44.524 11.764 -48.102 1.00 36.22 129 GLY A O 1
ATOM 943 N N . GLY A 1 130 ? 45.062 13.578 -46.896 1.00 39.47 130 GLY A N 1
ATOM 944 C CA . GLY A 1 130 ? 43.728 13.798 -46.345 1.00 39.47 130 GLY A CA 1
ATOM 945 C C . GLY A 1 130 ? 42.945 14.799 -47.178 1.00 39.47 130 GLY A C 1
ATOM 946 O O . GLY A 1 130 ? 43.182 15.995 -47.065 1.00 39.47 130 GLY A O 1
ATOM 947 N N . GLU A 1 131 ? 41.980 14.306 -47.947 1.00 41.94 131 GLU A N 1
ATOM 948 C CA . GLU A 1 131 ? 40.878 15.096 -48.491 1.00 41.94 131 GLU A CA 1
ATOM 949 C C . GLU A 1 131 ? 39.587 14.296 -48.288 1.00 41.94 131 GLU A C 1
ATOM 951 O O . GLU A 1 131 ? 39.406 13.229 -48.870 1.00 41.94 131 GLU A O 1
ATOM 956 N N . ASN A 1 132 ? 38.692 14.789 -47.430 1.00 45.12 132 ASN A N 1
ATOM 957 C CA . ASN A 1 132 ? 37.289 14.390 -47.465 1.00 45.12 132 ASN A CA 1
ATOM 958 C C . ASN A 1 132 ? 36.411 15.618 -47.215 1.00 45.12 132 ASN A C 1
ATOM 960 O O . ASN A 1 132 ? 36.2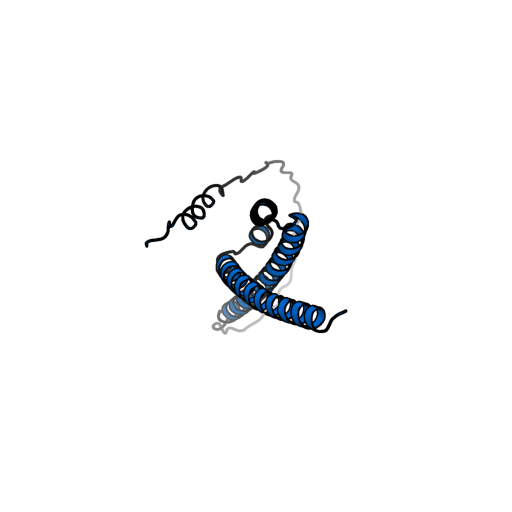76 16.102 -46.090 1.00 45.12 132 ASN A O 1
ATOM 964 N N . SER A 1 133 ? 35.844 16.116 -48.304 1.00 46.19 133 SER A N 1
ATOM 965 C CA . SER A 1 133 ? 34.782 17.106 -48.367 1.00 46.19 133 SER A CA 1
ATOM 966 C C . SER A 1 133 ? 33.560 16.454 -49.024 1.00 46.19 133 SER A C 1
ATOM 968 O O . SER A 1 133 ? 33.666 15.816 -50.067 1.00 46.19 133 SER A O 1
ATOM 970 N N . GLY A 1 134 ? 32.395 16.632 -48.397 1.00 39.44 134 GLY A N 1
ATOM 971 C CA . GLY A 1 134 ? 31.089 16.133 -48.846 1.00 39.44 134 GLY A CA 1
ATOM 972 C C . GLY A 1 134 ? 30.329 15.561 -47.645 1.00 39.44 134 GLY A C 1
ATOM 973 O O . GLY A 1 134 ? 30.727 14.547 -47.095 1.00 39.44 134 GLY A O 1
ATOM 974 N N . GLY A 1 135 ? 29.307 16.202 -47.076 1.00 37.94 135 GLY A N 1
ATOM 975 C CA . GLY A 1 135 ? 28.184 16.847 -47.753 1.00 37.94 135 GLY A CA 1
ATOM 976 C C . GLY A 1 135 ? 27.122 15.782 -48.029 1.00 37.94 135 GLY A C 1
ATOM 977 O O . GLY A 1 135 ? 27.183 15.123 -49.059 1.00 37.94 135 GLY A O 1
ATOM 978 N N . GLY A 1 136 ? 26.194 15.579 -47.091 1.00 39.66 136 GLY A N 1
ATOM 979 C CA . GLY A 1 136 ? 25.138 14.572 -47.196 1.00 39.66 136 GLY A CA 1
ATOM 980 C C . GLY A 1 136 ? 24.005 14.858 -46.220 1.00 39.66 136 GLY A C 1
ATOM 981 O O . GLY A 1 136 ? 24.090 14.539 -45.038 1.00 39.66 136 GLY A O 1
ATOM 982 N N . GLU A 1 137 ? 22.985 15.530 -46.738 1.00 35.34 137 GLU A N 1
ATOM 983 C CA . GLU A 1 137 ? 21.736 15.899 -46.086 1.00 35.34 137 GLU A CA 1
ATOM 984 C C . GLU A 1 137 ? 20.856 14.681 -45.762 1.00 35.34 137 GLU A C 1
ATOM 986 O O . GLU A 1 137 ? 20.871 13.678 -46.473 1.00 35.34 137 GLU A O 1
ATOM 991 N N . GLY A 1 138 ? 19.969 14.864 -44.781 1.00 34.19 138 GLY A N 1
ATOM 992 C CA . GLY A 1 138 ? 18.599 14.366 -44.885 1.00 34.19 138 GLY A CA 1
ATOM 993 C C . GLY A 1 138 ? 18.232 13.147 -44.039 1.00 34.19 138 GLY A C 1
ATOM 994 O O . GLY A 1 138 ? 18.879 12.108 -44.076 1.00 34.19 138 GLY A O 1
ATOM 995 N N . GLY A 1 139 ? 17.074 13.257 -43.383 1.00 31.94 139 GLY A N 1
ATOM 996 C CA . GLY A 1 139 ? 16.138 12.133 -43.360 1.00 31.94 139 GLY A CA 1
ATOM 997 C C . GLY A 1 139 ? 15.614 11.680 -42.002 1.00 31.94 139 GLY A C 1
ATOM 998 O O . GLY A 1 139 ? 16.190 10.811 -41.369 1.00 31.94 139 GLY A O 1
ATOM 999 N N . ALA A 1 140 ? 14.418 12.180 -41.692 1.00 37.28 140 ALA A N 1
ATOM 1000 C CA . ALA A 1 140 ? 13.289 11.417 -41.159 1.00 37.28 140 ALA A CA 1
ATOM 1001 C C . ALA A 1 140 ? 13.351 10.854 -39.723 1.00 37.28 140 ALA A C 1
ATOM 1003 O O . ALA A 1 140 ? 13.893 9.793 -39.431 1.00 37.28 140 ALA A O 1
ATOM 1004 N N . VAL A 1 141 ? 12.611 11.558 -38.861 1.00 42.00 141 VAL A N 1
ATOM 1005 C CA . VAL A 1 141 ? 11.528 11.012 -38.023 1.00 42.00 141 VAL A CA 1
ATOM 1006 C C . VAL A 1 141 ? 11.153 9.550 -38.313 1.00 42.00 141 VAL A C 1
ATOM 1008 O O . VAL A 1 141 ? 10.726 9.206 -39.412 1.00 42.00 141 VAL A O 1
ATOM 1011 N N . GLY A 1 142 ? 11.233 8.722 -37.275 1.00 37.16 142 GLY A N 1
ATOM 1012 C CA . GLY A 1 142 ? 10.681 7.375 -37.238 1.00 37.16 142 GLY A CA 1
ATOM 1013 C C . GLY A 1 142 ? 9.968 7.155 -35.912 1.00 37.16 142 GLY A C 1
ATOM 1014 O O . GLY A 1 142 ? 10.551 6.640 -34.961 1.00 37.16 142 GLY A O 1
ATOM 1015 N N . GLU A 1 143 ? 8.708 7.583 -35.854 1.00 39.09 143 GLU A N 1
ATOM 1016 C CA . GLU A 1 143 ? 7.738 7.107 -34.874 1.00 39.09 143 GLU A CA 1
ATOM 1017 C C . GLU A 1 143 ? 7.662 5.577 -34.960 1.00 39.09 143 GLU A C 1
ATOM 1019 O O . GLU A 1 143 ? 7.408 5.013 -36.022 1.00 39.09 143 GLU A O 1
ATOM 1024 N N . SER A 1 144 ? 7.866 4.892 -33.839 1.00 38.34 144 SER A N 1
ATOM 1025 C CA . SER A 1 144 ? 7.485 3.486 -33.690 1.00 38.34 144 SER A CA 1
ATOM 1026 C C . SER A 1 144 ? 6.531 3.364 -32.512 1.00 38.34 144 SER A C 1
ATOM 1028 O O . SER A 1 144 ? 6.856 2.912 -31.419 1.00 38.34 144 SER A O 1
ATOM 1030 N N . SER A 1 145 ? 5.307 3.812 -32.786 1.00 42.16 145 SER A N 1
ATOM 1031 C CA . SER A 1 145 ? 4.097 3.299 -32.160 1.00 42.16 145 SER A CA 1
ATOM 1032 C C . SER A 1 145 ? 3.949 1.834 -32.555 1.00 42.16 145 SER A C 1
ATOM 1034 O O . SER A 1 145 ? 3.613 1.560 -33.702 1.00 42.16 145 SER A O 1
ATOM 1036 N N . LEU A 1 146 ? 4.215 0.898 -31.641 1.00 38.53 146 LEU A N 1
ATOM 1037 C CA . LEU A 1 146 ? 3.719 -0.475 -31.743 1.00 38.53 146 LEU A CA 1
ATOM 1038 C C . LEU A 1 146 ? 3.491 -1.078 -30.348 1.00 38.53 146 LEU A C 1
ATOM 1040 O O . LEU A 1 146 ? 4.428 -1.468 -29.660 1.00 38.53 146 LEU A O 1
ATOM 1044 N N . GLY A 1 147 ? 2.208 -1.226 -30.008 1.00 37.53 147 GLY A N 1
ATOM 1045 C CA . GLY A 1 147 ? 1.680 -2.457 -29.417 1.00 37.53 147 GLY A CA 1
ATOM 1046 C C . GLY A 1 147 ? 1.739 -2.591 -27.898 1.00 37.53 147 GLY A C 1
ATOM 1047 O O . GLY A 1 147 ? 2.691 -3.139 -27.354 1.00 37.53 147 GLY A O 1
ATOM 1048 N N . GLY A 1 148 ? 0.650 -2.219 -27.219 1.00 34.56 148 GLY A N 1
ATOM 1049 C CA . GLY A 1 148 ? 0.459 -2.555 -25.804 1.00 34.56 148 GLY A CA 1
ATOM 1050 C C . GLY A 1 148 ? -0.991 -2.636 -25.318 1.00 34.56 148 GLY A C 1
ATOM 1051 O O . GLY A 1 148 ? -1.204 -2.691 -24.113 1.00 34.56 148 GLY A O 1
ATOM 1052 N N . GLU A 1 149 ? -1.993 -2.646 -26.204 1.00 37.25 149 GLU A N 1
ATOM 1053 C CA . GLU A 1 149 ? -3.412 -2.581 -25.804 1.00 37.25 149 GLU A CA 1
ATOM 1054 C C . GLU A 1 149 ? -4.069 -3.934 -25.451 1.00 37.25 149 GLU A C 1
ATOM 1056 O O . GLU A 1 149 ? -5.283 -3.999 -25.308 1.00 37.25 149 GLU A O 1
ATOM 1061 N N . ALA A 1 150 ? -3.327 -5.030 -25.253 1.00 38.62 150 ALA A N 1
ATOM 1062 C CA . ALA A 1 150 ? -3.946 -6.367 -25.203 1.00 38.62 150 ALA A CA 1
ATOM 1063 C C . ALA A 1 150 ? -4.002 -7.092 -23.836 1.00 38.62 150 ALA A C 1
ATOM 1065 O O . ALA A 1 150 ? -4.422 -8.243 -23.808 1.00 38.62 150 ALA A O 1
ATOM 1066 N N . GLU A 1 151 ? -3.633 -6.491 -22.696 1.00 35.69 151 GLU A N 1
ATOM 1067 C CA . GLU A 1 151 ? -3.569 -7.248 -21.417 1.00 35.69 151 GLU A CA 1
ATOM 1068 C C . GLU A 1 151 ? -4.469 -6.750 -20.272 1.00 35.69 151 GLU A C 1
ATOM 1070 O O . GLU A 1 151 ? -4.341 -7.210 -19.135 1.00 35.69 151 GLU A O 1
ATOM 1075 N N . LEU A 1 152 ? -5.423 -5.849 -20.527 1.00 40.41 152 LEU A N 1
ATOM 1076 C CA . LEU A 1 152 ? -6.295 -5.330 -19.460 1.00 40.41 152 LEU A CA 1
ATOM 1077 C C . LEU A 1 152 ? -7.605 -6.105 -19.234 1.00 40.41 152 LEU A C 1
ATOM 1079 O O . LEU A 1 152 ? -8.315 -5.792 -18.279 1.00 40.41 152 LEU A O 1
ATOM 1083 N N . GLU A 1 153 ? -7.894 -7.166 -19.993 1.00 35.66 153 GLU A N 1
ATOM 1084 C CA . GLU A 1 153 ? -9.195 -7.856 -19.908 1.00 35.66 153 GLU A CA 1
ATOM 1085 C C . GLU A 1 153 ? -9.211 -9.192 -19.131 1.00 35.66 153 GLU A C 1
ATOM 1087 O O . GLU A 1 153 ? -10.224 -9.881 -19.113 1.00 35.66 153 GLU A O 1
ATOM 1092 N N . ALA A 1 154 ? -8.139 -9.574 -18.422 1.00 34.75 154 ALA A N 1
ATOM 1093 C CA . ALA A 1 154 ? -8.103 -10.871 -17.717 1.00 34.75 154 ALA A CA 1
ATOM 1094 C C . ALA A 1 154 ? -8.326 -10.815 -16.188 1.00 34.75 154 ALA A C 1
ATOM 1096 O O . ALA A 1 154 ? -8.493 -11.855 -15.555 1.00 34.75 154 ALA A O 1
ATOM 1097 N N . ALA A 1 155 ? -8.359 -9.633 -15.557 1.00 37.28 155 ALA A N 1
ATOM 1098 C CA . ALA A 1 155 ? -8.389 -9.530 -14.086 1.00 37.28 155 ALA A CA 1
ATOM 1099 C C . ALA A 1 155 ? -9.776 -9.251 -13.468 1.00 37.28 155 ALA A C 1
ATOM 1101 O O . ALA A 1 155 ? -9.885 -9.170 -12.245 1.00 37.28 155 ALA A O 1
ATOM 1102 N N . ALA A 1 156 ? -10.836 -9.115 -14.273 1.00 37.19 156 ALA A N 1
ATOM 1103 C CA . ALA A 1 156 ? -12.195 -8.845 -13.781 1.00 37.19 156 ALA A CA 1
ATOM 1104 C C . ALA A 1 156 ? -13.017 -10.114 -13.453 1.00 37.19 156 ALA A C 1
ATOM 1106 O O . ALA A 1 156 ? -14.078 -10.014 -12.844 1.00 37.19 156 ALA A O 1
ATOM 1107 N N . ALA A 1 157 ? -12.535 -11.317 -13.793 1.00 33.44 157 ALA A N 1
ATOM 1108 C CA . ALA A 1 157 ? -13.324 -12.554 -13.690 1.00 33.44 157 ALA A CA 1
ATOM 1109 C C . ALA A 1 157 ? -13.191 -13.330 -12.356 1.00 33.44 157 ALA A C 1
ATOM 1111 O O . ALA A 1 157 ? -13.869 -14.336 -12.166 1.00 33.44 157 ALA A O 1
ATOM 1112 N N . VAL A 1 158 ? -12.360 -12.880 -11.405 1.00 41.69 158 VAL A N 1
ATOM 1113 C CA . VAL A 1 158 ? -12.113 -13.576 -10.115 1.00 41.69 158 VAL A CA 1
ATOM 1114 C C . VAL A 1 158 ? -12.798 -12.892 -8.915 1.00 41.69 158 VAL A C 1
ATOM 1116 O O . VAL A 1 158 ? -12.544 -13.236 -7.770 1.00 41.69 158 VAL A O 1
ATOM 1119 N N . ALA A 1 159 ? -13.724 -11.954 -9.137 1.00 41.53 159 ALA A N 1
ATOM 1120 C CA . ALA A 1 159 ? -14.527 -11.361 -8.053 1.00 41.53 159 ALA A CA 1
ATOM 1121 C C . ALA A 1 159 ? -15.984 -11.869 -7.997 1.00 41.53 159 ALA A C 1
ATOM 1123 O O . ALA A 1 159 ? -16.710 -11.546 -7.063 1.00 41.53 159 ALA A O 1
ATOM 1124 N N . ALA A 1 160 ? -16.416 -12.699 -8.953 1.00 41.41 160 ALA A N 1
ATOM 1125 C CA . ALA A 1 160 ? -17.784 -13.214 -9.022 1.00 41.41 160 ALA A CA 1
ATOM 1126 C C . ALA A 1 160 ? -17.831 -14.734 -8.797 1.00 41.41 160 ALA A C 1
ATOM 1128 O O . ALA A 1 160 ? -18.075 -15.512 -9.718 1.00 41.41 160 ALA A O 1
ATOM 1129 N N . ARG A 1 161 ? -17.613 -15.181 -7.556 1.00 36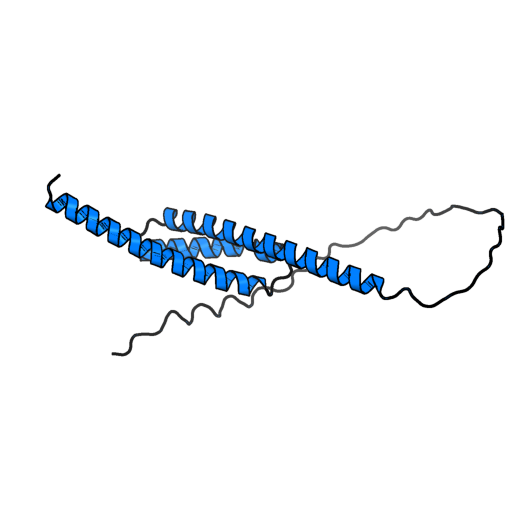.62 161 ARG A N 1
ATOM 1130 C CA . ARG A 1 161 ? -18.126 -16.486 -7.111 1.00 36.62 161 ARG A CA 1
ATOM 1131 C C . ARG A 1 161 ? -19.149 -16.260 -5.997 1.00 36.62 161 ARG A C 1
ATOM 1133 O O . ARG A 1 161 ? -18.739 -15.924 -4.889 1.00 36.62 161 ARG A O 1
ATOM 1140 N N . PRO A 1 162 ? -20.458 -16.415 -6.268 1.00 44.28 162 PRO A N 1
ATOM 1141 C CA . PRO A 1 162 ? -21.456 -16.432 -5.211 1.00 44.28 162 PRO A CA 1
ATOM 1142 C C . PRO A 1 162 ? -21.295 -17.717 -4.390 1.00 44.28 162 PRO A C 1
ATOM 1144 O O . PRO A 1 162 ? -20.984 -18.781 -4.932 1.00 44.28 162 PRO A O 1
ATOM 1147 N N . GLY A 1 163 ? -21.461 -17.588 -3.074 1.00 45.75 163 GLY A N 1
ATOM 1148 C CA . GLY A 1 163 ? -21.339 -18.684 -2.121 1.00 45.75 163 GLY A CA 1
ATOM 1149 C C . GLY A 1 163 ? -22.277 -19.848 -2.438 1.00 45.75 163 GLY A C 1
ATOM 1150 O O . GLY A 1 163 ? -23.436 -19.645 -2.793 1.00 45.75 163 GLY A O 1
ATOM 1151 N N . SER A 1 164 ? -21.766 -21.068 -2.276 1.00 41.31 164 SER A N 1
ATOM 1152 C CA . SER A 1 164 ? -22.616 -22.237 -2.069 1.00 41.31 164 SER A CA 1
ATOM 1153 C C . SER A 1 164 ? -22.909 -22.343 -0.582 1.00 41.31 164 SER A C 1
ATOM 1155 O O . SER A 1 164 ? -21.981 -22.306 0.230 1.00 41.31 164 SER A O 1
ATOM 1157 N N . SER A 1 165 ? -24.202 -22.455 -0.282 1.00 45.28 165 SER A N 1
ATOM 1158 C CA . SER A 1 165 ? -24.762 -22.995 0.959 1.00 45.28 165 SER A CA 1
ATOM 1159 C C . S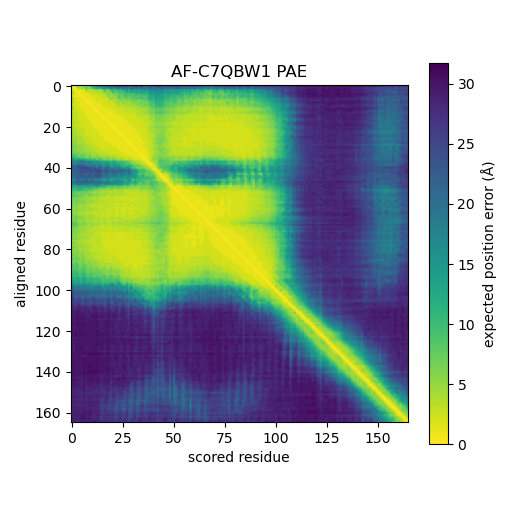ER A 1 165 ? -24.166 -24.345 1.342 1.00 45.28 165 SER A C 1
ATOM 1161 O O . SER A 1 165 ? -23.639 -25.036 0.434 1.00 45.28 165 SER A O 1
#

Radius of gyration: 30.51 Å; Cα contacts (8 Å, |Δi|>4): 36; chains: 1; bounding box: 86×40×83 Å

Organism: Catenulispora acidiphila (strain DSM 44928 / JCM 14897 / NBRC 102108 / NRRL B-24433 / ID139908) (NCBI:txid479433)

pLDDT: mean 70.27, std 24.61, range [31.94, 98.25]

Sequence (165 aa):
MTEQEQARIADQRLLIDDLDRRIIALLAERTRVVRVLTENKRDEAAVRSPDRVAAVVARVRALAEEHGMPPAIAEATYRTLIEELTQMQLVRLAERRAGAGADAAVGAGAGAGAGAGAAGAQQDAAGGGGENSGGGEGGAVGESSLGGEAELEAAAAVAARPGSS

InterPro domains:
  IPR002701 Chorismate mutase II, prokaryotic-type [PF01817] (15-89)
  IPR002701 Chorismate mutase II, prokaryotic-type [PS51168] (3-93)
  IPR002701 Chorismate mutase II, prokaryotic-type [SM00830] (13-92)
  IPR036263 Chorismate mutase 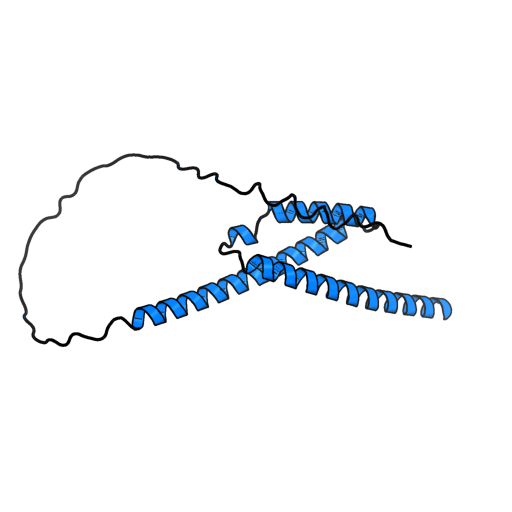type II superfamily [SSF48600] (4-89)
  IPR036979 Chorismate mutase domain superfamily [G3DSA:1.20.59.10] (2-100)
  IPR051331 Chorismate mutase-related enzymes [PTHR38041] (13-99)